Protein AF-A0A087SGI0-F1 (afdb_monomer_lite)

pLDDT: mean 87.52, std 13.19, range [45.78, 98.62]

Secondary structure (DSSP, 8-state):
---------TTPPPPPP-TT--BSSS-EEES-BSSS-EEES-BSSS-EEES-BSSS-EEES-BSSS--STTS---HHHH--TT----

Foldseek 3Di:
DDDADDDDPPPDDFADADPQREGEECEDHHNDYYYNEYEENEHEENEYYYCEDYECDYDYVHDFYNHDDPPDDHDPVRNDDPPPDPD

Radius of gyration: 13.07 Å; chains: 1; bounding box: 29×24×33 Å

Structure (mmCIF, N/CA/C/O backbone):
data_AF-A0A087SGI0-F1
#
_entry.id   AF-A0A087SGI0-F1
#
loop_
_atom_site.group_PDB
_atom_site.id
_atom_site.type_symbol
_atom_site.label_atom_id
_atom_site.label_alt_id
_atom_site.label_comp_id
_atom_site.label_asym_id
_atom_site.label_entity_id
_atom_site.label_seq_id
_atom_site.pdbx_PDB_ins_code
_atom_site.Cartn_x
_atom_site.Cartn_y
_atom_site.Cartn_z
_atom_site.occupancy
_atom_site.B_iso_or_equiv
_atom_site.auth_seq_id
_atom_site.auth_comp_id
_atom_site.auth_asym_id
_atom_site.auth_atom_id
_atom_site.pdbx_PDB_model_num
ATOM 1 N N . MET A 1 1 ? 13.790 8.228 8.105 1.00 49.97 1 MET A N 1
ATOM 2 C CA . MET A 1 1 ? 13.737 7.699 6.725 1.00 49.97 1 MET A CA 1
ATOM 3 C C . MET A 1 1 ? 13.168 6.291 6.803 1.00 49.97 1 MET A C 1
ATOM 5 O O . MET A 1 1 ? 13.718 5.485 7.540 1.00 49.97 1 MET A O 1
ATOM 9 N N . THR A 1 2 ? 12.030 6.023 6.165 1.00 59.19 2 THR A N 1
ATOM 10 C CA . THR A 1 2 ? 11.397 4.695 6.194 1.00 59.19 2 THR A CA 1
ATOM 11 C C . THR A 1 2 ? 11.873 3.890 4.993 1.00 59.19 2 THR A C 1
ATOM 13 O O . THR A 1 2 ? 11.701 4.344 3.865 1.00 59.19 2 THR A O 1
ATOM 16 N N . VAL A 1 3 ? 12.462 2.717 5.224 1.00 67.56 3 VAL A N 1
ATOM 17 C CA . VAL A 1 3 ? 12.816 1.780 4.149 1.00 67.56 3 VAL A CA 1
ATOM 18 C C . VAL A 1 3 ? 11.553 1.017 3.744 1.00 67.56 3 VAL A C 1
ATOM 20 O O . VAL A 1 3 ? 10.874 0.444 4.596 1.00 67.56 3 VAL A O 1
ATOM 23 N N . PHE A 1 4 ? 11.216 1.063 2.457 1.00 70.56 4 PHE A N 1
ATOM 24 C CA . PHE A 1 4 ? 10.169 0.251 1.839 1.00 70.56 4 PHE A CA 1
ATOM 25 C C . PHE A 1 4 ? 10.856 -0.805 0.982 1.00 70.56 4 PHE A C 1
ATOM 27 O O . PHE A 1 4 ? 11.700 -0.456 0.158 1.00 70.56 4 PHE A O 1
ATOM 34 N N . ILE A 1 5 ? 10.520 -2.071 1.213 1.00 75.38 5 ILE A N 1
ATOM 35 C CA . ILE A 1 5 ? 11.003 -3.190 0.407 1.00 75.38 5 ILE A CA 1
ATOM 36 C C . ILE A 1 5 ? 9.878 -3.560 -0.547 1.00 75.38 5 ILE A C 1
ATOM 38 O O . ILE A 1 5 ? 8.756 -3.825 -0.119 1.00 75.38 5 ILE A O 1
ATOM 42 N N . GLU A 1 6 ? 10.191 -3.550 -1.834 1.00 77.31 6 GLU A N 1
ATOM 43 C CA . GLU A 1 6 ? 9.291 -3.990 -2.883 1.00 77.31 6 GLU A CA 1
ATOM 44 C C . GLU A 1 6 ? 9.654 -5.419 -3.291 1.00 77.31 6 GLU A C 1
ATOM 46 O O . GLU A 1 6 ? 10.786 -5.694 -3.693 1.00 77.31 6 GLU A O 1
ATOM 51 N N . CYS A 1 7 ? 8.692 -6.332 -3.197 1.00 78.44 7 CYS A N 1
ATOM 52 C CA . CYS A 1 7 ? 8.848 -7.694 -3.690 1.00 78.44 7 CYS A CA 1
ATOM 53 C C . CYS A 1 7 ? 8.380 -7.754 -5.149 1.00 78.44 7 CYS A C 1
ATOM 55 O O . CYS A 1 7 ? 7.176 -7.752 -5.405 1.00 78.44 7 CYS A O 1
ATOM 57 N N . VAL A 1 8 ? 9.319 -7.830 -6.095 1.00 83.62 8 VAL A N 1
ATOM 58 C CA . VAL A 1 8 ? 9.024 -8.003 -7.528 1.00 83.62 8 VAL A CA 1
ATOM 59 C C . VAL A 1 8 ? 9.356 -9.421 -8.008 1.00 83.62 8 VAL A C 1
ATOM 61 O O . VAL A 1 8 ? 10.270 -10.054 -7.467 1.00 83.62 8 VAL A O 1
ATOM 64 N N . PRO A 1 9 ? 8.640 -9.957 -9.019 1.00 85.62 9 PRO A N 1
ATOM 65 C CA . PRO A 1 9 ? 9.015 -11.215 -9.651 1.00 85.62 9 PRO A CA 1
ATOM 66 C C . PRO A 1 9 ? 10.456 -11.186 -10.165 1.00 85.62 9 PRO A C 1
ATOM 68 O O . PRO A 1 9 ? 10.969 -10.154 -10.595 1.00 85.62 9 PRO A O 1
ATOM 71 N N . ARG A 1 10 ? 11.118 -12.345 -10.163 1.00 88.88 10 ARG A N 1
ATOM 72 C CA . ARG A 1 10 ? 12.498 -12.448 -10.644 1.00 88.88 10 ARG A CA 1
ATOM 73 C C . ARG A 1 10 ? 12.603 -11.955 -12.092 1.00 88.88 10 ARG A C 1
ATOM 75 O O . ARG A 1 10 ? 11.908 -12.463 -12.966 1.00 88.88 10 ARG A O 1
ATOM 82 N N . GLY A 1 11 ? 13.535 -11.034 -12.332 1.00 91.31 11 GLY A N 1
ATOM 83 C CA . GLY A 1 11 ? 13.792 -10.474 -13.661 1.00 91.31 11 GLY A CA 1
ATOM 84 C C . GLY A 1 11 ? 12.831 -9.358 -14.073 1.00 91.31 11 GLY A C 1
ATOM 85 O O . GLY A 1 11 ? 12.892 -8.934 -15.220 1.00 91.31 11 GLY A O 1
ATOM 86 N N . GLN A 1 12 ? 11.960 -8.901 -13.169 1.00 89.44 12 GLN A N 1
ATOM 87 C CA . GLN A 1 12 ? 11.189 -7.673 -13.345 1.00 89.44 12 GLN A CA 1
ATOM 88 C C . GLN A 1 12 ? 11.902 -6.496 -12.685 1.00 89.44 12 GLN A C 1
ATOM 90 O O . GLN A 1 12 ? 12.548 -6.653 -11.644 1.00 89.44 12 GLN A O 1
ATOM 95 N N . ASP A 1 13 ? 11.743 -5.325 -13.291 1.00 90.50 13 ASP A N 1
ATOM 96 C CA . ASP A 1 13 ? 12.165 -4.063 -12.699 1.00 90.50 13 ASP A CA 1
ATOM 97 C C . ASP A 1 13 ? 11.207 -3.649 -11.571 1.00 90.50 13 ASP A C 1
ATOM 99 O O . ASP A 1 13 ? 10.053 -4.083 -11.509 1.00 90.50 13 ASP A O 1
ATOM 103 N N . SER A 1 14 ? 11.687 -2.781 -10.680 1.00 88.50 14 SER A N 1
ATOM 104 C CA . SER A 1 14 ? 10.849 -2.125 -9.671 1.00 88.50 14 SER A CA 1
ATOM 105 C C . SER A 1 14 ? 9.698 -1.345 -10.303 1.00 88.50 14 SER A C 1
ATOM 107 O O . SER A 1 14 ? 9.855 -0.729 -11.363 1.00 88.50 14 SER A O 1
ATOM 109 N N . CYS A 1 15 ? 8.551 -1.299 -9.623 1.00 88.56 15 CYS A N 1
ATOM 110 C CA . CYS A 1 15 ? 7.429 -0.496 -10.085 1.00 88.56 15 CYS A CA 1
ATOM 111 C C . CYS A 1 15 ? 7.812 0.989 -10.081 1.00 88.56 15 CYS A C 1
ATOM 113 O O . CYS A 1 15 ? 8.238 1.552 -9.070 1.00 88.56 15 CYS A O 1
ATOM 115 N N . SER A 1 16 ? 7.606 1.645 -11.221 1.00 92.06 16 SER A N 1
ATOM 116 C CA . SER A 1 16 ? 7.674 3.103 -11.306 1.00 92.06 16 SER A CA 1
ATOM 117 C C . SER A 1 16 ? 6.437 3.732 -10.671 1.00 92.06 16 SER A C 1
ATOM 119 O O . SER A 1 16 ? 5.357 3.142 -10.672 1.00 92.06 16 SER A O 1
ATOM 121 N N . ALA A 1 17 ? 6.595 4.942 -10.139 1.00 94.44 17 ALA A N 1
ATOM 122 C CA . ALA A 1 17 ? 5.471 5.691 -9.603 1.00 94.44 17 ALA A CA 1
ATOM 123 C C . ALA A 1 17 ? 4.544 6.177 -10.734 1.00 94.44 17 ALA A C 1
ATOM 125 O O . ALA A 1 17 ? 5.027 6.656 -11.763 1.00 94.44 17 ALA A O 1
ATOM 126 N N . ASP A 1 18 ? 3.228 6.078 -10.538 1.00 95.38 18 ASP A N 1
ATOM 127 C CA . ASP A 1 18 ? 2.238 6.663 -11.451 1.00 95.38 18 ASP A CA 1
ATOM 128 C C . ASP A 1 18 ? 2.148 8.201 -11.303 1.00 95.38 18 ASP A C 1
ATOM 130 O O . ASP A 1 18 ? 2.856 8.823 -10.504 1.00 95.38 18 ASP A O 1
ATOM 134 N N . SER A 1 19 ? 1.250 8.849 -12.056 1.00 97.50 19 SER A N 1
ATOM 135 C CA . SER A 1 19 ? 1.040 10.307 -11.983 1.00 97.50 19 SER A CA 1
ATOM 136 C C . SER A 1 19 ? 0.560 10.802 -10.613 1.00 97.50 19 SER A C 1
ATOM 138 O O . SER A 1 19 ? 0.695 11.982 -10.303 1.00 97.50 19 SER A O 1
ATOM 140 N N . ASN A 1 20 ? -0.000 9.910 -9.797 1.00 97.69 20 ASN A N 1
ATOM 141 C CA . ASN A 1 20 ? -0.448 10.169 -8.433 1.00 97.69 20 ASN A CA 1
ATOM 142 C C . ASN A 1 20 ? 0.573 9.675 -7.395 1.00 97.69 20 ASN A C 1
ATOM 144 O O . ASN A 1 20 ? 0.262 9.594 -6.206 1.00 97.69 20 ASN A O 1
ATOM 148 N N . LEU A 1 21 ? 1.801 9.366 -7.820 1.00 97.00 21 LEU A N 1
ATOM 149 C CA . LEU A 1 21 ? 2.892 8.876 -6.983 1.00 97.00 21 LEU A CA 1
ATOM 150 C C . LEU A 1 21 ? 2.611 7.522 -6.308 1.00 97.00 21 LEU A C 1
ATOM 152 O O . LEU A 1 21 ? 3.256 7.193 -5.310 1.00 97.00 21 LEU A O 1
ATOM 156 N N . ASN A 1 22 ? 1.662 6.732 -6.817 1.00 96.31 22 ASN A N 1
ATOM 157 C CA . ASN A 1 22 ? 1.449 5.377 -6.324 1.00 96.31 22 ASN A CA 1
ATOM 158 C C . ASN A 1 22 ? 2.511 4.430 -6.893 1.00 96.31 22 ASN A C 1
ATOM 160 O O . ASN A 1 22 ? 2.829 4.493 -8.077 1.00 96.31 22 ASN A O 1
ATOM 164 N N . ILE A 1 23 ? 3.021 3.528 -6.056 1.00 94.06 23 ILE A N 1
ATOM 165 C CA . ILE A 1 23 ? 3.973 2.474 -6.426 1.00 94.06 23 ILE A CA 1
ATOM 166 C C . ILE A 1 23 ? 3.313 1.122 -6.157 1.00 94.06 23 ILE A C 1
ATOM 168 O O . ILE A 1 23 ? 2.923 0.849 -5.021 1.00 94.06 23 ILE A O 1
ATOM 172 N N . GLY A 1 24 ? 3.223 0.284 -7.190 1.00 91.94 24 GLY A N 1
ATOM 173 C CA . GLY A 1 24 ? 2.518 -1.001 -7.184 1.00 91.94 24 GLY A CA 1
ATOM 174 C C . GLY A 1 24 ? 1.213 -0.953 -7.986 1.00 91.94 24 GLY A C 1
ATOM 175 O O . GLY A 1 24 ? 0.915 0.035 -8.657 1.00 91.94 24 GLY A O 1
ATOM 176 N N . ALA A 1 25 ? 0.430 -2.029 -7.944 1.00 92.94 25 ALA A N 1
ATOM 177 C CA . ALA A 1 25 ? -0.737 -2.214 -8.804 1.00 92.94 25 ALA A CA 1
ATOM 178 C C . ALA A 1 25 ? -2.069 -1.854 -8.120 1.00 92.94 25 ALA A C 1
ATOM 180 O O . ALA A 1 25 ? -2.250 -2.051 -6.918 1.00 92.94 25 ALA A O 1
ATOM 181 N N . ASN A 1 26 ? -3.039 -1.395 -8.922 1.00 96.56 26 ASN A N 1
ATOM 182 C CA . ASN A 1 26 ? -4.445 -1.190 -8.537 1.00 96.56 26 ASN A CA 1
ATOM 183 C C . ASN A 1 26 ? -4.676 -0.253 -7.338 1.00 96.56 26 ASN A C 1
ATOM 185 O O . ASN A 1 26 ? -5.658 -0.395 -6.609 1.00 96.56 26 ASN A O 1
ATOM 189 N N . ASN A 1 27 ? -3.786 0.709 -7.111 1.00 97.62 27 ASN A N 1
ATOM 190 C CA . ASN A 1 27 ? -4.020 1.729 -6.098 1.00 97.62 27 ASN A CA 1
ATOM 191 C C . ASN A 1 27 ? -5.016 2.778 -6.614 1.00 97.62 27 ASN A C 1
ATOM 193 O O . ASN A 1 27 ? -4.967 3.185 -7.771 1.00 97.62 27 ASN A O 1
ATOM 197 N N . THR A 1 28 ? -5.901 3.241 -5.737 1.00 98.50 28 THR A N 1
ATOM 198 C CA . THR A 1 28 ? -6.819 4.356 -5.988 1.00 98.50 28 THR A CA 1
ATOM 199 C C . THR A 1 28 ? -6.516 5.479 -5.000 1.00 98.50 28 THR A C 1
ATOM 201 O O . THR A 1 28 ? -6.488 5.252 -3.794 1.00 98.50 28 THR A O 1
ATOM 204 N N . GLY A 1 29 ? -6.311 6.700 -5.495 1.00 98.19 29 GLY A N 1
ATOM 205 C CA . GLY A 1 29 ? -5.886 7.844 -4.685 1.00 98.19 29 GLY A CA 1
ATOM 206 C C . GLY A 1 29 ? -4.428 8.211 -4.952 1.00 98.19 29 GLY A C 1
ATOM 207 O O . GLY A 1 29 ? -3.995 8.168 -6.104 1.00 98.19 29 GLY A O 1
ATOM 208 N N . MET A 1 30 ? -3.680 8.604 -3.917 1.00 98.38 30 MET A N 1
ATOM 209 C CA . MET A 1 30 ? -2.360 9.226 -4.086 1.00 98.38 30 MET A CA 1
ATOM 210 C C . MET A 1 30 ? -1.311 8.686 -3.101 1.00 98.38 30 MET A C 1
ATOM 212 O O . MET A 1 30 ? -1.597 8.422 -1.933 1.00 98.38 30 MET A O 1
ATOM 216 N N . ASN A 1 31 ? -0.062 8.595 -3.560 1.00 97.19 31 ASN A N 1
ATOM 217 C CA . ASN A 1 31 ? 1.124 8.276 -2.761 1.00 97.19 31 ASN A CA 1
ATOM 218 C C . ASN A 1 31 ? 1.033 6.953 -1.970 1.00 97.19 31 ASN A C 1
ATOM 220 O O . ASN A 1 31 ? 1.614 6.826 -0.890 1.00 97.19 31 ASN A O 1
ATOM 224 N N . ASN A 1 32 ? 0.288 5.970 -2.478 1.00 96.62 32 ASN A N 1
ATOM 225 C CA . ASN A 1 32 ? 0.212 4.635 -1.888 1.00 96.62 32 ASN A CA 1
ATOM 226 C C . ASN A 1 32 ? 1.391 3.772 -2.349 1.00 96.62 32 ASN A C 1
ATOM 228 O O . ASN A 1 32 ? 1.830 3.863 -3.492 1.00 96.62 32 ASN A O 1
ATOM 232 N N . ARG A 1 33 ? 1.899 2.909 -1.470 1.00 94.62 33 ARG A N 1
ATOM 233 C CA . ARG A 1 33 ? 2.997 1.983 -1.772 1.00 94.62 33 ARG A CA 1
ATOM 234 C C . ARG A 1 33 ? 2.598 0.559 -1.414 1.00 94.62 33 ARG A C 1
ATOM 236 O O . ARG A 1 33 ? 2.341 0.272 -0.246 1.00 94.62 33 ARG A O 1
ATOM 243 N N . GLY A 1 34 ? 2.598 -0.313 -2.416 1.00 92.75 34 GLY A N 1
ATOM 244 C CA . GLY A 1 34 ? 2.053 -1.667 -2.378 1.00 92.75 34 GLY A CA 1
ATOM 245 C C . GLY A 1 34 ? 0.855 -1.783 -3.319 1.00 92.75 34 GLY A C 1
ATOM 246 O O . GLY A 1 34 ? 0.750 -1.024 -4.278 1.00 92.75 34 GLY A O 1
ATOM 247 N N . ASN A 1 35 ? -0.043 -2.734 -3.081 1.00 94.38 35 ASN A N 1
ATOM 248 C CA . ASN A 1 35 ? -1.099 -3.081 -4.033 1.00 9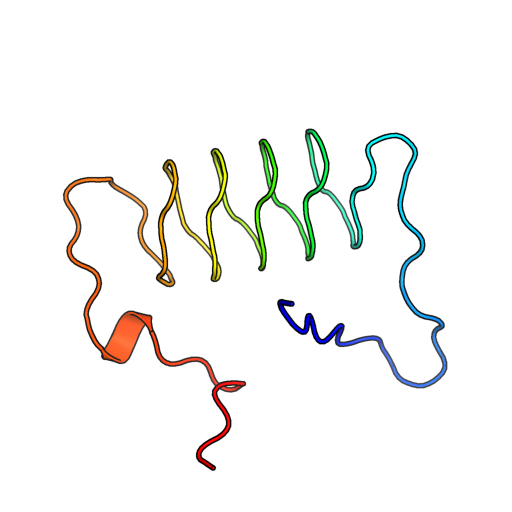4.38 35 ASN A CA 1
ATOM 249 C C . ASN A 1 35 ? -2.504 -2.906 -3.451 1.00 94.38 35 ASN A C 1
ATOM 251 O O . ASN A 1 35 ? -2.731 -3.152 -2.265 1.00 94.38 35 ASN A O 1
ATOM 255 N N . ASN A 1 36 ? -3.457 -2.555 -4.317 1.00 97.69 36 ASN A N 1
ATOM 256 C CA . ASN A 1 36 ? -4.890 -2.454 -4.013 1.00 97.69 36 ASN A CA 1
ATOM 257 C C . ASN A 1 36 ? -5.231 -1.533 -2.823 1.00 97.69 36 ASN A C 1
ATOM 259 O O . ASN A 1 36 ? -6.172 -1.809 -2.081 1.00 97.69 36 ASN A O 1
ATOM 263 N N . ASN A 1 37 ? -4.469 -0.463 -2.587 1.00 97.94 37 ASN A N 1
ATOM 264 C CA . ASN A 1 37 ? -4.827 0.506 -1.551 1.00 97.94 37 ASN A CA 1
ATOM 265 C C . ASN A 1 37 ? -5.816 1.544 -2.092 1.00 97.94 37 ASN A C 1
ATOM 267 O O . ASN A 1 37 ? -5.722 1.954 -3.249 1.00 97.94 37 ASN A O 1
ATOM 271 N N . GLN A 1 38 ? -6.716 2.022 -1.239 1.00 98.62 38 GLN A N 1
ATOM 272 C CA . GLN A 1 38 ? -7.656 3.094 -1.539 1.00 98.62 38 GLN A CA 1
ATOM 273 C C . GLN A 1 38 ? -7.501 4.228 -0.523 1.00 98.62 38 GLN A C 1
ATOM 275 O O . GLN A 1 38 ? -7.765 4.032 0.659 1.00 98.62 38 GLN A O 1
ATOM 280 N N . GLY A 1 39 ? -7.117 5.416 -0.993 1.00 98.31 39 GLY A N 1
ATOM 281 C CA . GLY A 1 39 ? -6.940 6.620 -0.178 1.00 98.31 39 GLY A CA 1
ATOM 282 C C . GLY A 1 39 ? -5.551 7.229 -0.342 1.00 98.31 39 GLY A C 1
ATOM 283 O O . GLY A 1 39 ? -5.002 7.245 -1.451 1.00 98.31 39 GLY A O 1
ATOM 284 N N . TRP A 1 40 ? -4.987 7.761 0.739 1.00 98.38 40 TRP A N 1
ATOM 285 C CA . TRP A 1 40 ? -3.747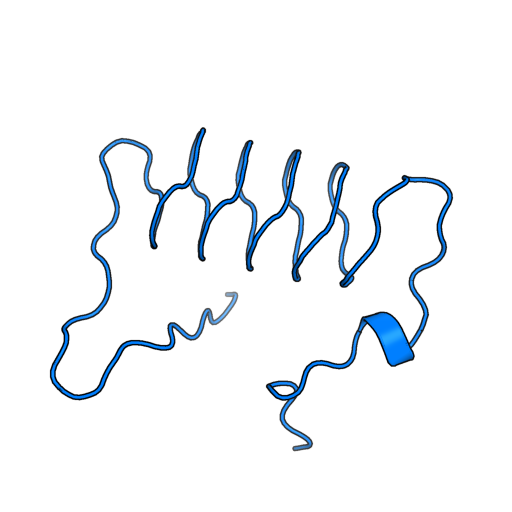 8.529 0.700 1.00 98.38 40 TRP A CA 1
ATOM 286 C C . TRP A 1 40 ? -2.646 7.971 1.605 1.00 98.38 40 TRP A C 1
ATOM 288 O O . TRP A 1 40 ? -2.859 7.692 2.783 1.00 98.38 40 TRP A O 1
ATOM 298 N N . CYS A 1 41 ? -1.419 7.888 1.080 1.00 97.31 41 CYS A N 1
ATOM 299 C CA . CYS A 1 41 ? -0.217 7.540 1.852 1.00 97.31 41 CYS A C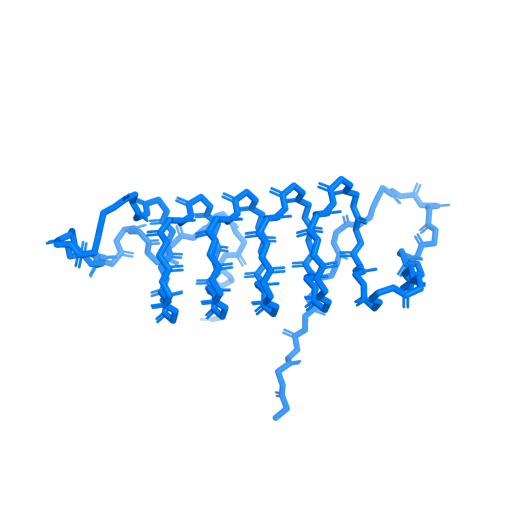A 1
ATOM 300 C C . CYS A 1 41 ? -0.272 6.190 2.597 1.00 97.31 41 CYS A C 1
ATOM 302 O O . CYS A 1 41 ? 0.323 6.064 3.671 1.00 97.31 41 CYS A O 1
ATOM 304 N N . ASN A 1 42 ? -0.949 5.171 2.061 1.00 96.69 42 ASN A N 1
ATOM 305 C CA . ASN A 1 42 ? -0.905 3.832 2.654 1.00 96.69 42 ASN A CA 1
ATOM 306 C C . ASN A 1 42 ? 0.389 3.094 2.282 1.00 96.69 42 ASN A C 1
ATOM 308 O O . ASN A 1 42 ? 0.869 3.185 1.152 1.00 96.69 42 ASN A O 1
ATOM 312 N N . LEU A 1 43 ? 0.938 2.339 3.233 1.00 94.25 43 LEU A N 1
ATOM 313 C CA . LEU A 1 43 ? 2.148 1.535 3.082 1.00 94.25 43 LEU A CA 1
ATOM 314 C C . LEU A 1 43 ? 1.845 0.068 3.412 1.00 94.25 43 LEU A C 1
ATOM 316 O O . LEU A 1 43 ? 1.703 -0.287 4.582 1.00 94.25 43 LEU A O 1
ATOM 320 N N . GLY A 1 44 ? 1.791 -0.773 2.384 1.00 92.25 44 GLY A N 1
ATOM 321 C CA . GLY A 1 44 ? 1.385 -2.177 2.450 1.00 92.25 44 GLY A CA 1
ATOM 322 C C . GLY A 1 44 ? 0.294 -2.475 1.422 1.00 92.25 44 GLY A C 1
ATOM 323 O O . GLY A 1 44 ? 0.214 -1.796 0.401 1.00 92.25 44 GLY A O 1
ATOM 324 N N . ASN A 1 45 ? -0.535 -3.495 1.654 1.00 93.94 45 ASN A N 1
ATOM 325 C CA . ASN A 1 45 ? -1.520 -3.944 0.663 1.00 93.94 45 ASN A CA 1
ATOM 326 C C . ASN A 1 45 ? -2.957 -3.909 1.197 1.00 93.94 45 ASN A C 1
ATOM 328 O O . ASN A 1 45 ? -3.192 -4.168 2.376 1.00 93.94 45 ASN A O 1
ATOM 332 N N . ASN A 1 46 ? -3.924 -3.671 0.309 1.00 96.94 46 ASN A N 1
ATOM 333 C CA . ASN A 1 46 ? -5.364 -3.727 0.588 1.00 96.94 46 ASN A CA 1
ATOM 334 C C . ASN A 1 46 ? -5.821 -2.829 1.756 1.00 96.94 46 ASN A C 1
ATOM 336 O O . ASN A 1 46 ? -6.693 -3.221 2.534 1.00 96.94 46 ASN A O 1
ATOM 340 N N . ASN A 1 47 ? -5.212 -1.655 1.939 1.00 97.12 47 ASN A N 1
ATOM 341 C CA . ASN A 1 47 ? -5.682 -0.701 2.941 1.00 97.12 47 ASN A CA 1
ATOM 342 C C . ASN A 1 47 ? -6.751 0.228 2.362 1.00 97.12 47 ASN A C 1
ATOM 344 O O . ASN A 1 47 ? -6.636 0.666 1.219 1.00 97.12 47 ASN A O 1
ATOM 348 N N . ILE A 1 48 ? -7.743 0.583 3.174 1.00 97.81 48 ILE A N 1
ATOM 349 C CA . ILE A 1 48 ? -8.783 1.561 2.851 1.00 97.81 48 ILE A CA 1
ATOM 350 C C . ILE A 1 48 ? -8.706 2.708 3.865 1.00 97.81 48 ILE A C 1
ATOM 352 O O . ILE A 1 48 ? -8.755 2.487 5.075 1.00 97.81 48 ILE A O 1
ATOM 356 N N . GLY A 1 49 ? -8.601 3.941 3.376 1.00 96.94 49 GLY A N 1
ATOM 357 C CA . GLY A 1 49 ? -8.416 5.151 4.176 1.00 96.94 49 GLY A CA 1
ATOM 358 C C . GLY A 1 49 ? -7.000 5.706 4.040 1.00 96.94 49 GLY A C 1
ATOM 359 O O . GLY A 1 49 ? -6.383 5.555 2.989 1.00 96.94 49 GLY A O 1
ATOM 360 N N . ASP A 1 50 ? -6.478 6.359 5.079 1.00 97.56 50 ASP A N 1
ATOM 361 C CA . ASP A 1 50 ? -5.283 7.201 4.938 1.00 97.56 50 ASP A CA 1
ATOM 362 C C . ASP A 1 50 ? -4.186 6.871 5.948 1.00 97.56 50 ASP A C 1
ATOM 364 O O . ASP A 1 50 ? -4.442 6.650 7.131 1.00 97.56 50 ASP A O 1
ATOM 368 N N . TYR A 1 51 ? -2.929 6.943 5.514 1.00 96.56 51 TYR A N 1
ATOM 369 C CA . TYR A 1 51 ? -1.749 6.780 6.367 1.00 96.56 51 TYR A CA 1
ATOM 370 C C . TYR A 1 51 ? -1.667 5.441 7.111 1.00 96.56 51 TYR A C 1
ATOM 372 O O . TYR A 1 51 ? -1.060 5.367 8.185 1.00 96.56 51 TYR A O 1
ATOM 380 N N . ASN A 1 52 ? -2.271 4.380 6.579 1.00 95.12 52 ASN A N 1
ATOM 381 C CA . ASN A 1 52 ? -2.158 3.062 7.190 1.00 95.12 52 ASN A CA 1
ATOM 382 C C . ASN A 1 52 ? -0.804 2.432 6.858 1.00 95.12 52 ASN A C 1
ATOM 384 O O . ASN A 1 52 ? -0.282 2.577 5.752 1.00 95.12 52 ASN A O 1
ATOM 388 N N . ARG A 1 53 ? -0.233 1.711 7.821 1.00 92.81 53 ARG A N 1
ATOM 389 C CA . ARG A 1 53 ? 1.000 0.944 7.680 1.00 92.81 53 ARG A CA 1
ATOM 390 C C . ARG A 1 53 ? 0.768 -0.503 8.093 1.00 92.81 53 ARG A C 1
ATOM 392 O O . ARG A 1 53 ? 0.434 -0.777 9.244 1.00 92.81 53 ARG A O 1
ATOM 399 N N . GLY A 1 54 ? 1.020 -1.404 7.151 1.00 91.94 54 GLY A N 1
ATOM 400 C CA . GLY A 1 54 ? 0.661 -2.818 7.203 1.00 91.94 54 GLY A CA 1
ATOM 401 C C . GLY A 1 54 ? -0.392 -3.131 6.141 1.00 91.94 54 GLY A C 1
ATOM 402 O O . GLY A 1 54 ? -0.556 -2.363 5.195 1.00 91.94 54 GLY A O 1
ATOM 403 N N . SER A 1 55 ? -1.071 -4.266 6.249 1.00 93.31 55 SER A N 1
ATOM 404 C CA . SER A 1 55 ? -1.987 -4.750 5.212 1.00 93.31 55 SER A CA 1
ATOM 405 C C . SER A 1 55 ? -3.385 -5.049 5.742 1.00 93.31 55 SER A C 1
ATOM 407 O O . SER A 1 55 ? -3.556 -5.435 6.898 1.00 93.31 55 SER A O 1
ATOM 409 N N . ASN A 1 56 ? -4.381 -4.933 4.864 1.00 94.75 56 ASN A N 1
ATOM 410 C CA . ASN A 1 56 ? -5.791 -5.207 5.148 1.00 94.75 56 ASN A CA 1
ATOM 411 C C . ASN A 1 56 ? -6.352 -4.360 6.309 1.00 94.75 56 ASN A C 1
ATOM 413 O O . ASN A 1 56 ? -7.079 -4.883 7.161 1.00 94.75 56 ASN A O 1
ATOM 417 N N . ASN A 1 57 ? -5.996 -3.074 6.384 1.00 95.38 57 ASN A N 1
ATOM 418 C CA . ASN A 1 57 ? -6.568 -2.152 7.366 1.00 95.38 57 ASN A CA 1
ATOM 419 C C . ASN A 1 57 ? -7.636 -1.252 6.743 1.00 95.38 57 ASN A C 1
ATOM 421 O O . ASN A 1 57 ? -7.503 -0.833 5.598 1.00 95.38 57 ASN A O 1
ATOM 425 N N . THR A 1 58 ? -8.637 -0.885 7.532 1.00 95.69 58 THR A N 1
ATOM 426 C CA . THR A 1 58 ? -9.649 0.113 7.185 1.00 95.69 58 THR A CA 1
ATOM 427 C C . THR A 1 58 ? -9.645 1.191 8.263 1.00 95.69 58 THR A C 1
ATOM 429 O O . THR A 1 58 ? -9.905 0.907 9.433 1.00 95.69 58 THR A O 1
ATOM 432 N N . GLY A 1 59 ? -9.328 2.430 7.889 1.00 93.94 59 GLY A N 1
ATOM 433 C CA . GLY A 1 59 ? -9.268 3.564 8.809 1.00 93.94 59 GLY A CA 1
ATOM 434 C C . GLY A 1 59 ? -8.159 4.558 8.477 1.00 93.94 59 GLY A C 1
ATOM 435 O O . GLY A 1 59 ? -7.674 4.629 7.350 1.00 93.94 59 GLY A O 1
ATOM 436 N N . THR A 1 60 ? -7.762 5.342 9.478 1.00 94.19 60 THR A N 1
ATOM 437 C CA . THR A 1 60 ? -6.736 6.377 9.329 1.00 94.19 60 THR A CA 1
ATOM 438 C C . THR A 1 60 ? -5.639 6.194 10.370 1.00 94.19 60 THR A C 1
ATOM 440 O O . THR A 1 60 ? -5.935 6.054 11.556 1.00 94.19 60 THR A O 1
ATOM 443 N N . LYS A 1 61 ? -4.372 6.261 9.943 1.00 94.69 61 LYS A N 1
ATOM 444 C CA . LYS A 1 61 ? -3.177 6.143 10.804 1.00 94.69 61 LYS A CA 1
ATOM 445 C C . LYS A 1 61 ? -3.100 4.816 11.576 1.00 94.69 61 LYS A C 1
ATOM 447 O O . LYS A 1 61 ? -2.589 4.777 12.696 1.00 94.69 61 LYS A O 1
ATOM 452 N N . VAL A 1 62 ? -3.572 3.718 10.983 1.00 93.00 62 VAL A N 1
ATOM 453 C CA . VAL A 1 62 ? -3.457 2.377 11.574 1.00 93.00 62 VAL A CA 1
ATOM 454 C C . VAL A 1 62 ? -2.061 1.812 11.329 1.00 93.00 62 VAL A C 1
ATOM 456 O O . VAL A 1 62 ? -1.640 1.687 10.186 1.00 93.00 62 VAL A O 1
ATOM 459 N N . PHE A 1 63 ? -1.355 1.423 12.390 1.00 92.00 63 PHE A N 1
ATOM 460 C CA . PHE A 1 63 ? -0.097 0.669 12.312 1.00 92.00 63 PHE A CA 1
ATOM 461 C C . PHE A 1 63 ? -0.347 -0.759 12.803 1.00 92.00 63 PHE A C 1
ATOM 463 O O . PHE A 1 63 ? -0.193 -1.050 13.989 1.00 92.00 63 PHE A O 1
ATOM 470 N N . CYS A 1 64 ? -0.827 -1.621 11.907 1.00 92.25 64 CYS A N 1
ATOM 471 C CA . CYS A 1 64 ? -1.236 -2.994 12.203 1.00 92.25 64 CYS A CA 1
ATOM 472 C C . CYS A 1 64 ? -1.457 -3.787 10.908 1.00 92.25 64 CYS A C 1
ATOM 474 O O . CYS A 1 64 ? -1.344 -3.235 9.817 1.00 92.25 64 CYS A O 1
ATOM 476 N N . ASN A 1 65 ? -1.839 -5.057 11.009 1.00 92.56 65 ASN A N 1
ATOM 477 C CA . ASN A 1 65 ? -2.475 -5.778 9.910 1.00 92.56 65 ASN A CA 1
ATOM 478 C C . ASN A 1 65 ? -3.884 -6.225 10.313 1.00 92.56 65 ASN A C 1
ATOM 480 O O . ASN A 1 65 ? -4.145 -6.509 11.484 1.00 92.56 65 ASN A O 1
ATOM 484 N N . ASN A 1 66 ? -4.775 -6.370 9.333 1.00 92.62 66 ASN A N 1
ATOM 485 C CA . ASN A 1 66 ? -6.111 -6.949 9.514 1.00 92.62 66 ASN A CA 1
ATOM 486 C C . ASN A 1 66 ? -6.956 -6.204 10.569 1.00 92.62 66 ASN A C 1
ATOM 488 O O . ASN A 1 66 ? -7.592 -6.820 11.438 1.00 92.62 66 ASN A O 1
ATOM 492 N N . LEU A 1 67 ? -6.929 -4.869 10.529 1.00 92.25 67 LEU A N 1
ATOM 493 C CA . LEU A 1 67 ? -7.736 -4.012 11.394 1.00 92.25 67 LEU A CA 1
ATOM 494 C C . LEU A 1 67 ? -8.825 -3.318 10.575 1.00 92.25 67 LEU A C 1
ATOM 496 O O . LEU A 1 67 ? -8.571 -2.322 9.912 1.00 92.25 67 LEU A O 1
ATOM 500 N N . GLN A 1 68 ? -10.035 -3.869 10.587 1.00 87.00 68 GLN A N 1
ATOM 501 C CA . GLN A 1 68 ? -11.131 -3.415 9.721 1.00 87.00 68 GLN A CA 1
ATOM 502 C C . GLN A 1 68 ? -12.039 -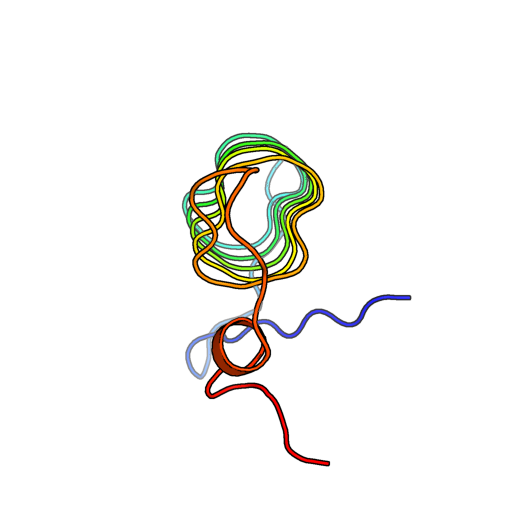2.372 10.393 1.00 87.00 68 GLN A C 1
ATOM 504 O O . GLN A 1 68 ? -12.887 -1.777 9.733 1.00 87.00 68 GLN A O 1
ATOM 509 N N . GLN A 1 69 ? -11.876 -2.143 11.699 1.00 76.81 69 GLN A N 1
ATOM 510 C CA . GLN A 1 69 ? -12.643 -1.165 12.464 1.00 76.81 69 GLN A CA 1
ATOM 511 C C . GLN A 1 69 ? -11.725 -0.399 13.416 1.00 76.81 69 GLN A C 1
ATOM 513 O O . GLN A 1 69 ? -10.841 -0.982 14.042 1.00 76.81 69 GLN A O 1
ATOM 518 N N . ALA A 1 70 ? -11.971 0.903 13.578 1.00 62.31 70 ALA A N 1
ATOM 519 C CA . ALA A 1 70 ? -11.189 1.765 14.470 1.00 62.31 70 ALA A CA 1
ATOM 520 C C . ALA A 1 70 ? -11.242 1.334 15.953 1.00 62.31 70 ALA A C 1
ATOM 522 O O . ALA A 1 70 ? -10.385 1.733 16.738 1.00 62.31 70 ALA A O 1
ATOM 523 N N . SER A 1 71 ? -12.239 0.531 16.343 1.00 66.06 71 SER A N 1
ATOM 524 C CA . SER A 1 71 ? -12.406 -0.014 17.696 1.00 66.06 71 SER A CA 1
ATOM 525 C C . SER A 1 71 ? -11.631 -1.307 17.953 1.00 66.06 71 SER A C 1
ATOM 527 O O . SER A 1 71 ? -11.521 -1.727 19.107 1.00 66.06 71 SER A O 1
ATOM 529 N N . ASP A 1 72 ? -11.104 -1.952 16.912 1.00 77.69 72 ASP A N 1
ATOM 530 C CA . ASP A 1 72 ? -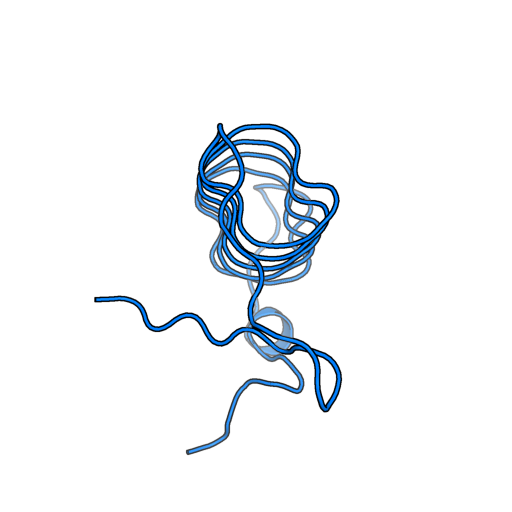10.327 -3.170 17.086 1.00 77.69 72 ASP A CA 1
ATOM 531 C C . ASP A 1 72 ? -8.942 -2.821 17.638 1.00 77.69 72 ASP A C 1
ATOM 533 O O . ASP A 1 72 ? -8.267 -1.891 17.192 1.00 77.69 72 ASP A O 1
ATOM 537 N N . ARG A 1 73 ? -8.482 -3.586 18.630 1.00 85.44 73 ARG A N 1
ATOM 538 C CA . ARG A 1 73 ? -7.130 -3.423 19.171 1.00 85.44 73 ARG A CA 1
ATOM 539 C C . ARG A 1 73 ? -6.125 -4.117 18.258 1.00 85.44 73 ARG A C 1
ATOM 541 O O . ARG A 1 73 ? -6.329 -5.265 17.862 1.00 85.44 73 ARG A O 1
ATOM 548 N N . CYS A 1 74 ? -5.006 -3.452 17.989 1.00 89.19 74 CYS A N 1
ATOM 549 C CA . CYS A 1 74 ? -3.859 -4.103 17.372 1.00 89.19 74 CYS A CA 1
ATOM 550 C C . CYS A 1 74 ? -3.141 -4.974 18.411 1.00 89.19 74 CYS A C 1
ATOM 552 O O . CYS A 1 74 ? -2.601 -4.468 19.396 1.00 89.19 74 CYS A O 1
ATOM 554 N N . THR A 1 75 ? -3.171 -6.286 18.213 1.00 90.06 75 THR A N 1
ATOM 555 C CA . THR A 1 75 ? -2.464 -7.271 19.035 1.00 90.06 75 THR A CA 1
ATOM 556 C C . THR A 1 75 ? -1.122 -7.638 18.398 1.00 90.06 75 THR A C 1
ATOM 558 O O . THR A 1 75 ? -0.866 -7.343 17.230 1.00 90.06 75 THR A O 1
ATOM 561 N N . LEU A 1 76 ? -0.228 -8.277 19.161 1.00 87.44 76 LEU A N 1
ATOM 562 C CA . LEU A 1 76 ? 1.110 -8.623 18.668 1.00 87.44 76 LEU A CA 1
ATOM 563 C C . LEU A 1 76 ? 1.067 -9.583 17.469 1.00 87.44 76 LEU A C 1
ATOM 565 O O . LEU A 1 76 ? 1.889 -9.465 16.567 1.00 87.44 76 LEU A O 1
ATOM 56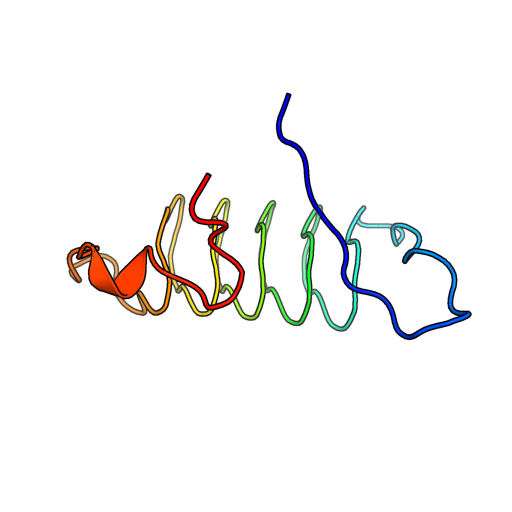9 N N . ASP A 1 77 ? 0.113 -10.512 17.436 1.00 87.69 77 ASP A N 1
ATOM 570 C CA . ASP A 1 77 ? -0.099 -11.413 16.299 1.00 87.69 77 ASP A CA 1
ATOM 571 C C . ASP A 1 77 ? -0.452 -10.643 15.022 1.00 87.69 77 ASP A C 1
ATOM 573 O O . ASP A 1 77 ? 0.078 -10.957 13.960 1.00 87.69 77 ASP A O 1
ATOM 577 N N . LYS A 1 78 ? -1.235 -9.565 15.132 1.00 89.75 78 LYS A N 1
ATOM 578 C CA . LYS A 1 78 ? -1.577 -8.694 14.006 1.00 89.75 78 LYS A CA 1
ATOM 579 C C . LYS A 1 78 ? -0.419 -7.814 13.535 1.00 89.75 78 LYS A C 1
ATOM 581 O O . LYS A 1 78 ? -0.496 -7.264 12.443 1.00 89.75 78 LYS A O 1
ATOM 586 N N . LEU A 1 79 ? 0.657 -7.671 14.307 1.00 87.44 79 LEU A N 1
ATOM 587 C CA . LEU A 1 79 ? 1.880 -6.990 13.862 1.00 87.44 79 LEU A CA 1
ATOM 588 C C . LEU A 1 79 ? 2.840 -7.923 13.121 1.00 87.44 79 LEU A C 1
ATOM 590 O O . LEU A 1 79 ? 3.687 -7.444 12.371 1.00 87.44 79 LEU A O 1
ATOM 594 N N . ARG A 1 80 ? 2.718 -9.238 13.322 1.00 82.81 80 ARG A N 1
ATOM 595 C CA . ARG A 1 80 ? 3.602 -10.228 12.708 1.00 82.81 80 ARG A CA 1
ATOM 596 C C . ARG A 1 80 ? 3.143 -10.535 11.288 1.00 82.81 80 ARG A C 1
ATOM 598 O O . ARG A 1 80 ? 2.000 -10.908 11.050 1.00 82.81 80 ARG A O 1
ATOM 605 N N . THR A 1 81 ? 4.069 -10.435 10.351 1.00 73.00 81 THR A N 1
ATOM 606 C CA . THR A 1 81 ? 3.934 -10.936 8.982 1.00 73.00 81 THR A CA 1
ATOM 607 C C . THR A 1 81 ? 4.960 -12.042 8.752 1.00 73.00 81 THR A C 1
ATOM 609 O O . THR A 1 81 ? 5.959 -12.123 9.466 1.00 73.00 81 THR A O 1
ATOM 612 N N . ALA A 1 82 ? 4.759 -12.870 7.723 1.00 68.50 82 ALA A N 1
ATOM 613 C CA . ALA A 1 82 ? 5.792 -13.807 7.261 1.00 68.50 82 ALA A CA 1
ATOM 614 C C . ALA A 1 82 ? 7.092 -13.090 6.824 1.00 68.50 82 ALA A C 1
ATOM 616 O O . ALA A 1 82 ? 8.140 -13.714 6.704 1.00 68.50 82 ALA A O 1
ATOM 617 N N . GLU A 1 83 ? 7.014 -11.775 6.613 1.00 59.06 83 GLU A N 1
ATOM 618 C CA . GLU A 1 83 ? 8.094 -10.879 6.194 1.00 59.06 83 GLU A CA 1
ATOM 619 C C . GLU A 1 83 ? 8.707 -10.112 7.376 1.00 59.06 83 GLU A C 1
ATOM 621 O O . GLU A 1 83 ? 9.651 -9.342 7.197 1.00 59.06 83 GLU A O 1
ATOM 626 N N . THR A 1 84 ? 8.172 -10.279 8.592 1.00 57.34 84 THR A N 1
ATOM 627 C CA . THR A 1 84 ? 8.776 -9.708 9.795 1.00 57.34 84 THR A CA 1
ATOM 628 C C . THR A 1 84 ? 10.048 -10.496 10.065 1.00 57.34 84 THR A C 1
ATOM 630 O O . THR A 1 84 ? 10.011 -11.559 10.682 1.00 57.34 84 THR A O 1
ATOM 633 N N . LEU A 1 85 ? 11.171 -9.996 9.545 1.00 50.69 85 LEU A N 1
ATOM 634 C CA . LEU A 1 85 ? 12.486 -10.531 9.859 1.00 50.69 85 LEU A CA 1
ATOM 635 C C . LEU A 1 85 ? 12.658 -10.525 11.380 1.00 50.69 85 LEU A C 1
ATOM 637 O O . LEU A 1 85 ? 12.694 -9.466 12.008 1.00 50.69 85 LEU A O 1
ATOM 641 N N . TYR A 1 86 ? 12.776 -11.717 11.957 1.00 46.62 86 TYR A N 1
ATOM 642 C CA . TYR A 1 86 ? 13.488 -11.876 13.213 1.00 46.62 86 TYR A CA 1
ATOM 643 C C . TYR A 1 86 ? 14.948 -11.536 12.908 1.00 46.62 86 TYR A C 1
ATOM 645 O O . TYR A 1 86 ? 15.626 -12.301 12.222 1.00 46.62 86 TYR A O 1
ATOM 653 N N . LEU A 1 87 ? 15.375 -10.340 13.315 1.00 45.78 87 LEU A N 1
ATOM 654 C CA . LEU A 1 87 ? 16.794 -10.018 13.446 1.00 45.78 87 LEU A CA 1
ATOM 655 C C . LEU A 1 87 ? 17.364 -10.753 14.661 1.00 45.78 87 LEU A C 1
ATOM 657 O O . LEU A 1 87 ? 16.656 -10.788 15.696 1.00 45.78 87 LEU A O 1
#

Organism: Auxenochlorella protothecoides (NCBI:txid3075)

Sequence (87 aa):
MTVFIECVPRGQDSCSADSNLNIGANNTGMNNRGNNNQGWCNLGNNNIGDYNRGSNNTGTKVFCNNLQQASDRCTLDKLRTAETLYL